Protein AF-A0A8I1REI8-F1 (afdb_monomer_lite)

pLDDT: mean 76.61, std 18.13, range [33.94, 91.81]

Secondary structure (DSSP, 8-state):
-----------------------------TTS-TTSHHHHHHHHHHHHHHHHHHS----TT-HHHHHHHHHHHHHHHHHHHHHHHHTT-----------

Structure (mmCIF, N/CA/C/O backbone):
data_AF-A0A8I1REI8-F1
#
_entry.id   AF-A0A8I1REI8-F1
#
loop_
_atom_site.group_PDB
_atom_site.id
_atom_site.type_symbol
_atom_site.label_atom_id
_atom_site.label_alt_id
_atom_site.label_comp_id
_atom_site.label_asym_id
_atom_site.label_entity_id
_atom_site.label_seq_id
_atom_site.pdbx_PDB_ins_code
_atom_site.Cartn_x
_atom_site.Cartn_y
_atom_site.Cartn_z
_atom_site.occupancy
_atom_site.B_iso_or_equiv
_atom_site.auth_seq_id
_atom_site.auth_comp_id
_atom_site.auth_asym_id
_atom_site.auth_atom_id
_atom_site.pdbx_PDB_model_num
ATOM 1 N N . MET A 1 1 ? 0.795 56.347 -34.892 1.00 43.56 1 MET A N 1
ATOM 2 C CA . MET A 1 1 ? 0.013 55.189 -35.383 1.00 43.56 1 MET A CA 1
ATOM 3 C C . MET A 1 1 ? 0.926 53.984 -35.570 1.00 43.56 1 MET A C 1
ATOM 5 O O . MET A 1 1 ? 1.639 53.961 -36.559 1.00 43.56 1 MET A O 1
ATOM 9 N N . LYS A 1 2 ? 0.909 53.008 -34.657 1.00 40.59 2 LYS A N 1
ATOM 10 C CA . LYS A 1 2 ? 0.941 51.558 -34.948 1.00 40.59 2 LYS A CA 1
ATOM 11 C C . LYS A 1 2 ? 0.989 50.820 -33.608 1.00 40.59 2 LYS A C 1
ATOM 13 O O . LYS A 1 2 ? 1.957 50.926 -32.866 1.00 40.59 2 LYS A O 1
ATOM 18 N N . LYS A 1 3 ? -0.115 50.153 -33.286 1.00 46.94 3 LYS A N 1
ATOM 19 C CA . LYS A 1 3 ? -0.254 49.240 -32.153 1.00 46.94 3 LYS A CA 1
ATOM 20 C C . LYS A 1 3 ? 0.293 47.895 -32.625 1.00 46.94 3 LYS A C 1
ATOM 22 O O . LYS A 1 3 ? -0.190 47.401 -33.640 1.00 46.94 3 LYS A O 1
ATOM 27 N N . PHE A 1 4 ? 1.250 47.314 -31.915 1.00 45.50 4 PHE A N 1
ATOM 28 C CA . PHE A 1 4 ? 1.608 45.909 -32.094 1.00 45.50 4 PHE A CA 1
ATOM 29 C C . PHE A 1 4 ? 1.380 45.212 -30.759 1.00 45.50 4 PHE A C 1
ATOM 31 O O . PHE A 1 4 ? 2.169 45.331 -29.828 1.00 45.50 4 PHE A O 1
ATOM 38 N N . ALA A 1 5 ? 0.213 44.579 -30.655 1.00 52.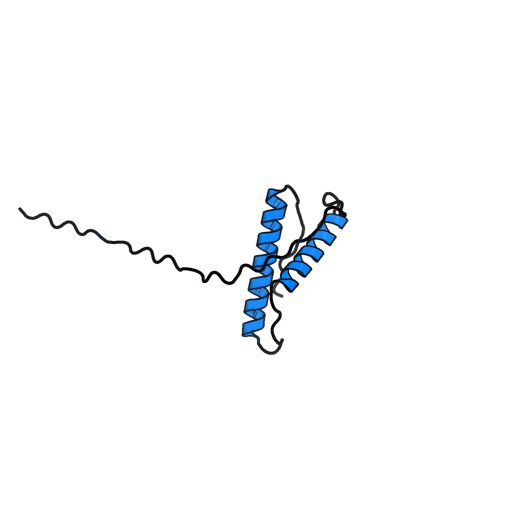06 5 ALA A N 1
ATOM 39 C CA . ALA A 1 5 ? -0.139 43.707 -29.552 1.00 52.06 5 ALA A CA 1
ATOM 40 C C . ALA A 1 5 ? 0.639 42.396 -29.720 1.00 52.06 5 ALA A C 1
ATOM 42 O O . ALA A 1 5 ? 0.467 41.702 -30.722 1.00 52.06 5 ALA A O 1
ATOM 43 N N . ILE A 1 6 ? 1.503 42.077 -28.759 1.00 51.31 6 ILE A N 1
ATOM 44 C CA . ILE A 1 6 ? 2.163 40.775 -28.675 1.00 51.31 6 ILE A CA 1
ATOM 45 C C . ILE A 1 6 ? 1.221 39.867 -27.887 1.00 51.31 6 ILE A C 1
ATOM 47 O O . ILE A 1 6 ? 1.080 40.005 -26.674 1.00 51.31 6 ILE A O 1
ATOM 51 N N . ILE A 1 7 ? 0.525 38.979 -28.591 1.00 52.59 7 ILE A N 1
ATOM 52 C CA . ILE A 1 7 ? -0.301 37.938 -27.980 1.00 52.59 7 ILE A CA 1
ATOM 53 C C . ILE A 1 7 ? 0.639 36.765 -27.698 1.00 52.59 7 ILE A C 1
ATOM 55 O O . ILE A 1 7 ? 1.001 36.018 -28.605 1.00 52.59 7 ILE A O 1
ATOM 59 N N . ALA A 1 8 ? 1.098 36.646 -26.453 1.00 53.88 8 ALA A N 1
ATOM 60 C CA . ALA A 1 8 ? 1.870 35.497 -26.000 1.00 53.88 8 ALA A CA 1
ATOM 61 C C . ALA A 1 8 ? 0.925 34.294 -25.860 1.00 53.88 8 ALA A C 1
ATOM 63 O O . ALA A 1 8 ? 0.152 34.202 -24.907 1.00 53.88 8 ALA A O 1
ATOM 64 N N . ALA A 1 9 ? 0.956 33.388 -26.836 1.00 50.44 9 ALA A N 1
ATOM 65 C CA . ALA A 1 9 ? 0.275 32.105 -26.747 1.00 50.44 9 ALA A CA 1
ATOM 66 C C . ALA A 1 9 ? 1.015 31.225 -25.729 1.00 50.44 9 ALA A C 1
ATOM 68 O O . ALA A 1 9 ? 2.071 30.665 -26.022 1.00 50.44 9 ALA A O 1
ATOM 69 N N . VAL A 1 10 ? 0.473 31.125 -24.514 1.00 56.38 10 VAL A N 1
ATOM 70 C CA . VAL A 1 10 ? 0.928 30.150 -23.520 1.00 56.38 10 VAL A CA 1
ATOM 71 C C . VAL A 1 10 ? 0.424 28.783 -23.973 1.00 56.38 10 VAL A C 1
ATOM 73 O O . VAL A 1 10 ? -0.728 28.421 -23.745 1.00 56.38 10 VAL A O 1
ATOM 76 N N . ALA A 1 11 ? 1.277 28.034 -24.670 1.00 52.00 11 ALA A N 1
ATOM 77 C CA . ALA A 1 11 ? 1.049 26.622 -24.926 1.00 52.00 11 ALA A CA 1
ATOM 78 C C . ALA A 1 11 ? 1.181 25.876 -23.591 1.00 52.00 11 ALA A C 1
ATOM 80 O O . ALA A 1 11 ? 2.280 25.524 -23.165 1.00 52.00 11 ALA A O 1
ATOM 81 N N . ALA A 1 12 ? 0.059 25.678 -22.898 1.00 54.81 12 ALA A N 1
ATOM 82 C CA . ALA A 1 12 ? -0.012 24.743 -21.788 1.00 54.81 12 ALA A CA 1
ATOM 83 C C . ALA A 1 12 ? 0.198 23.336 -22.361 1.00 54.81 12 ALA A C 1
ATOM 85 O O . ALA A 1 12 ? -0.717 22.730 -22.918 1.00 54.81 12 ALA A O 1
ATOM 86 N N . ALA A 1 13 ? 1.432 22.840 -22.275 1.00 50.25 13 ALA A N 1
ATOM 87 C CA . ALA A 1 13 ? 1.730 21.438 -22.490 1.00 50.25 13 ALA A CA 1
ATOM 88 C C . ALA A 1 13 ? 1.034 20.648 -21.375 1.00 50.25 13 ALA A C 1
ATOM 90 O O . ALA A 1 13 ? 1.567 20.473 -20.282 1.00 50.25 13 ALA A O 1
ATOM 91 N N . VAL A 1 14 ? -0.193 20.206 -21.643 1.00 53.72 14 VAL A N 1
ATOM 92 C CA . VAL A 1 14 ? -0.808 19.101 -20.915 1.00 53.72 14 VAL A CA 1
ATOM 93 C C . VAL A 1 14 ? 0.087 17.899 -21.195 1.00 53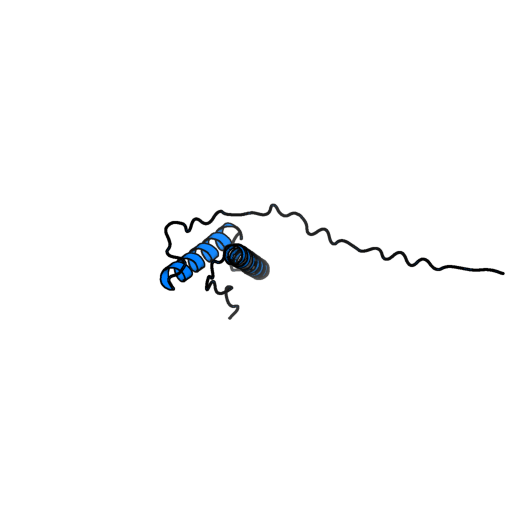.72 14 VAL A C 1
ATOM 95 O O . VAL A 1 14 ? 0.072 17.324 -22.283 1.00 53.72 14 VAL A O 1
ATOM 98 N N . ALA A 1 15 ? 0.952 17.582 -20.233 1.00 48.34 15 ALA A N 1
ATOM 99 C CA . ALA A 1 15 ? 1.634 16.307 -20.196 1.00 48.34 15 ALA A CA 1
ATOM 100 C C . ALA A 1 15 ? 0.536 15.249 -20.069 1.00 48.34 15 ALA A C 1
ATOM 102 O O . ALA A 1 15 ? -0.009 15.026 -18.990 1.00 48.34 15 ALA A O 1
ATOM 103 N N . ALA A 1 16 ? 0.150 14.665 -21.202 1.00 43.00 16 ALA A N 1
ATOM 104 C CA . ALA A 1 16 ? -0.671 13.475 -21.234 1.00 43.00 16 ALA A CA 1
ATOM 105 C C . ALA A 1 16 ? 0.139 12.372 -20.548 1.00 43.00 16 ALA A C 1
ATOM 107 O O . ALA A 1 16 ? 0.988 11.730 -21.167 1.00 43.00 16 ALA A O 1
ATOM 108 N N . VAL A 1 17 ? -0.075 12.203 -19.242 1.00 53.62 17 VAL A N 1
ATOM 109 C CA . VAL A 1 17 ? 0.319 10.980 -18.553 1.00 53.62 17 VAL A CA 1
ATOM 110 C C . VAL A 1 17 ? -0.328 9.838 -19.333 1.00 53.62 17 VAL A C 1
ATOM 112 O O . VAL A 1 17 ? -1.538 9.894 -19.581 1.00 53.62 17 VAL A O 1
ATOM 115 N N . PRO A 1 18 ? 0.450 8.860 -19.828 1.00 44.00 18 PRO A N 1
ATOM 116 C CA . PRO A 1 18 ? -0.135 7.744 -20.540 1.00 44.00 18 PRO A CA 1
ATOM 117 C C . PRO A 1 18 ? -1.157 7.125 -19.598 1.00 44.00 18 PRO A C 1
ATOM 119 O O . PRO A 1 18 ? -0.850 6.864 -18.434 1.00 44.00 18 PRO A O 1
ATOM 122 N N . ALA A 1 19 ? -2.374 6.929 -20.097 1.00 46.16 19 ALA A N 1
ATOM 123 C CA . ALA A 1 19 ? -3.366 6.089 -19.457 1.00 46.16 19 ALA A CA 1
ATOM 124 C C . ALA A 1 19 ? -2.832 4.649 -19.489 1.00 46.16 19 ALA A C 1
ATOM 126 O O . ALA A 1 19 ? -3.275 3.817 -20.277 1.00 46.16 19 ALA A O 1
ATOM 127 N N . ALA A 1 20 ? -1.806 4.370 -18.681 1.00 50.84 20 ALA A N 1
ATOM 128 C CA . ALA A 1 20 ? -1.540 3.032 -18.209 1.00 50.84 20 ALA A CA 1
ATOM 129 C C . ALA A 1 20 ? -2.875 2.562 -17.646 1.00 50.84 20 ALA A C 1
ATOM 131 O O . ALA A 1 20 ? -3.478 3.281 -16.845 1.00 50.84 20 ALA A O 1
ATOM 132 N N . ALA A 1 21 ? -3.384 1.445 -18.167 1.00 53.78 21 ALA A N 1
ATOM 133 C CA . ALA A 1 21 ? -4.601 0.830 -17.673 1.00 53.78 21 ALA A CA 1
ATOM 134 C C . ALA A 1 21 ? -4.560 0.899 -16.145 1.00 53.78 21 ALA A C 1
ATOM 136 O O . ALA A 1 21 ? -3.625 0.379 -15.539 1.00 53.78 21 ALA A O 1
ATOM 137 N N . GLN A 1 22 ? -5.479 1.665 -15.553 1.00 62.62 22 GLN A N 1
ATOM 138 C CA . GLN A 1 22 ? -5.519 1.851 -14.111 1.00 62.62 22 GLN A CA 1
ATOM 139 C C . GLN A 1 22 ? -5.944 0.508 -13.529 1.00 62.62 22 GLN A C 1
ATOM 141 O O . GLN A 1 22 ? -7.136 0.226 -13.395 1.00 62.62 22 GLN A O 1
ATOM 146 N N . GLU A 1 23 ? -4.966 -0.360 -13.278 1.00 72.31 23 GLU A N 1
ATOM 147 C CA . GLU A 1 23 ? -5.195 -1.603 -12.572 1.00 72.31 23 GLU A CA 1
ATOM 148 C C . GLU A 1 23 ? -5.713 -1.220 -11.190 1.00 72.31 23 GLU A C 1
ATOM 150 O O . GLU A 1 23 ? -5.071 -0.517 -10.412 1.00 72.31 23 GLU A O 1
ATOM 155 N N . SER A 1 24 ? -6.958 -1.598 -10.941 1.00 79.56 24 SER A N 1
ATOM 156 C CA . SER A 1 24 ? -7.645 -1.352 -9.688 1.00 79.56 24 SER A CA 1
ATOM 157 C C . SER A 1 24 ? -8.078 -2.699 -9.149 1.00 79.56 24 SER A C 1
ATOM 159 O O . SER A 1 24 ? -8.524 -3.575 -9.889 1.00 79.56 24 SER A O 1
ATOM 161 N N . THR A 1 25 ? -7.904 -2.876 -7.847 1.00 85.50 25 THR A N 1
ATOM 162 C CA . THR A 1 25 ? -8.365 -4.066 -7.143 1.00 85.50 25 THR A CA 1
ATOM 163 C C . THR A 1 25 ? -9.385 -3.658 -6.099 1.00 85.50 25 THR A C 1
ATOM 165 O O . THR A 1 25 ? -9.229 -2.638 -5.426 1.00 85.50 25 THR A O 1
ATOM 168 N N . GLN A 1 26 ? -10.442 -4.453 -5.964 1.00 87.19 26 GLN A N 1
ATOM 169 C CA . GLN A 1 26 ? -11.444 -4.231 -4.937 1.00 87.19 26 GLN A CA 1
ATOM 170 C C . GLN A 1 26 ? -10.980 -4.865 -3.625 1.00 87.19 26 GLN A C 1
ATOM 172 O O . GLN A 1 26 ? -10.649 -6.049 -3.578 1.00 87.19 26 GLN A O 1
ATOM 177 N N . ILE A 1 27 ? -10.995 -4.083 -2.547 1.00 87.81 27 ILE A N 1
ATOM 178 C CA . ILE A 1 27 ? -10.695 -4.562 -1.197 1.00 87.81 27 ILE A CA 1
ATOM 179 C C . ILE A 1 27 ? -12.001 -4.596 -0.414 1.00 87.81 27 ILE A C 1
ATOM 181 O O . ILE A 1 27 ? -12.646 -3.568 -0.218 1.00 87.81 27 ILE A O 1
ATOM 185 N N . TYR A 1 28 ? -12.396 -5.787 0.030 1.00 87.56 28 TYR A N 1
ATOM 186 C CA . TYR A 1 28 ? -13.549 -5.949 0.905 1.00 87.56 28 TYR A CA 1
ATOM 187 C C . TYR A 1 28 ? -13.128 -5.794 2.370 1.00 87.56 28 TYR A C 1
ATOM 189 O O . TYR A 1 28 ? -12.135 -6.380 2.808 1.00 87.56 28 TYR A O 1
ATOM 197 N N . PHE A 1 29 ? -13.893 -5.006 3.122 1.00 88.69 29 PHE A N 1
ATOM 198 C CA . PHE A 1 29 ? -13.653 -4.737 4.543 1.00 88.69 29 PHE A CA 1
ATOM 199 C C . PHE A 1 29 ? -14.934 -4.744 5.383 1.00 88.69 29 PHE A C 1
ATOM 201 O O . PHE A 1 29 ? -14.903 -4.368 6.549 1.00 88.69 29 PHE A O 1
ATOM 208 N N . GLY A 1 30 ? -16.063 -5.186 4.817 1.00 87.62 30 GLY A N 1
ATOM 209 C CA . GLY A 1 30 ? -17.344 -5.244 5.533 1.00 87.62 30 GLY A CA 1
ATOM 210 C C . GLY A 1 30 ? -17.371 -6.255 6.686 1.00 87.62 30 GLY A C 1
ATOM 211 O O . GLY A 1 30 ? -18.305 -6.250 7.478 1.00 87.62 30 GLY A O 1
ATOM 212 N N . ASP A 1 31 ? -16.362 -7.121 6.781 1.00 88.50 31 ASP A N 1
ATOM 213 C CA . ASP A 1 31 ? -16.136 -8.046 7.894 1.00 88.50 31 ASP A CA 1
ATOM 214 C C . ASP A 1 31 ? -15.324 -7.431 9.050 1.00 88.50 31 ASP A C 1
ATOM 216 O O . ASP A 1 31 ? -15.206 -8.051 10.106 1.00 88.50 31 ASP A O 1
ATOM 220 N N . LEU A 1 32 ? -14.757 -6.234 8.861 1.00 88.94 32 LEU A N 1
ATOM 221 C CA . LEU A 1 32 ? -13.897 -5.572 9.838 1.00 88.94 32 LEU A CA 1
ATOM 222 C C . LEU A 1 32 ? -14.656 -4.489 10.606 1.00 88.94 32 LEU A C 1
ATOM 224 O O . LEU A 1 32 ? -15.325 -3.636 10.024 1.00 88.94 32 LEU A O 1
ATOM 228 N N . ASP A 1 33 ? -14.446 -4.450 11.921 1.00 88.81 33 ASP A N 1
ATOM 229 C CA . ASP A 1 33 ? -14.746 -3.261 12.714 1.00 88.81 33 ASP A CA 1
ATOM 230 C C . ASP A 1 33 ? -13.647 -2.215 12.474 1.00 88.81 33 ASP A C 1
ATOM 232 O O . ASP A 1 33 ? -12.624 -2.182 13.162 1.00 88.81 33 ASP A O 1
ATOM 236 N N . VAL A 1 34 ? -13.843 -1.375 11.458 1.00 88.81 34 VAL A N 1
ATOM 237 C CA . VAL A 1 34 ? -12.892 -0.314 11.080 1.00 88.81 34 VAL A CA 1
ATOM 238 C C . VAL A 1 34 ? -12.835 0.848 12.082 1.00 88.81 34 VAL A C 1
ATOM 240 O O . VAL A 1 34 ? -11.975 1.715 11.952 1.00 88.81 34 VAL A O 1
ATOM 243 N N . ALA A 1 35 ? -13.727 0.878 13.080 1.00 87.50 35 ALA A N 1
ATOM 244 C CA . ALA A 1 35 ? -13.680 1.840 14.182 1.00 87.50 35 ALA A CA 1
ATOM 245 C C . ALA A 1 35 ? -12.716 1.389 15.297 1.00 87.50 35 ALA A C 1
ATOM 247 O O . ALA A 1 35 ? -12.218 2.210 16.069 1.00 87.50 35 ALA A O 1
ATOM 248 N N . SER A 1 36 ? -12.426 0.090 15.373 1.00 88.88 36 SER A N 1
ATOM 249 C CA . SER A 1 36 ? -11.437 -0.486 16.274 1.00 88.88 36 SER A CA 1
ATOM 250 C C . SER A 1 36 ? -10.018 -0.329 15.722 1.00 88.88 36 SER A C 1
ATOM 252 O O . SER A 1 36 ? -9.769 -0.443 14.521 1.00 88.88 36 SER A O 1
ATOM 254 N N . ALA A 1 37 ? -9.045 -0.150 16.620 1.00 85.06 37 ALA A N 1
ATOM 255 C CA . ALA A 1 37 ? -7.633 -0.095 16.237 1.00 85.06 37 ALA A CA 1
ATOM 256 C C . ALA A 1 37 ? -7.181 -1.375 15.507 1.00 85.06 37 ALA A C 1
ATOM 258 O O . ALA A 1 37 ? -6.403 -1.310 14.558 1.00 85.06 37 ALA A O 1
ATOM 259 N N . THR A 1 38 ? -7.698 -2.536 15.921 1.00 87.00 38 THR A N 1
ATOM 260 C CA . THR A 1 38 ? -7.396 -3.825 15.292 1.00 87.00 38 THR A CA 1
ATOM 261 C C . THR A 1 38 ? -7.956 -3.908 13.874 1.00 87.00 38 THR A C 1
ATOM 263 O O . THR A 1 38 ? -7.218 -4.265 12.961 1.00 87.00 38 THR A O 1
ATOM 266 N N . GLY A 1 39 ? -9.224 -3.553 13.649 1.00 87.62 39 GLY A N 1
ATOM 267 C CA . GLY A 1 39 ? -9.813 -3.614 12.309 1.00 87.62 39 GLY A CA 1
ATOM 268 C C . GLY A 1 39 ? -9.239 -2.568 11.353 1.00 87.62 39 GLY A C 1
ATOM 269 O O . GLY A 1 39 ? -9.008 -2.886 10.188 1.00 87.62 39 GLY A O 1
ATOM 270 N N . ALA A 1 40 ? -8.897 -1.371 11.842 1.00 87.81 40 ALA A N 1
ATOM 271 C CA . ALA A 1 40 ? -8.177 -0.368 11.054 1.00 87.81 40 ALA A CA 1
ATOM 272 C C . ALA A 1 40 ? -6.772 -0.844 10.641 1.00 87.81 40 ALA A C 1
ATOM 274 O O . ALA A 1 40 ? -6.333 -0.578 9.521 1.00 87.81 40 ALA A O 1
ATOM 275 N N . HIS A 1 41 ? -6.076 -1.580 11.515 1.00 87.94 41 HIS A N 1
ATOM 276 C CA . HIS A 1 41 ? -4.775 -2.169 11.198 1.00 87.94 41 HIS A CA 1
ATOM 277 C C . HIS A 1 41 ? -4.887 -3.275 10.141 1.00 87.94 41 HIS A C 1
ATOM 279 O O . HIS A 1 41 ? -4.177 -3.231 9.140 1.00 87.94 41 HIS A O 1
ATOM 285 N N . VAL A 1 42 ? -5.835 -4.205 10.307 1.00 91.06 42 VAL A N 1
ATOM 286 C CA . VAL A 1 42 ? -6.085 -5.276 9.325 1.00 91.06 42 VAL A CA 1
ATOM 287 C C . VAL A 1 42 ? -6.484 -4.698 7.965 1.00 91.06 42 VAL A C 1
ATOM 289 O O . VAL A 1 42 ? -6.067 -5.205 6.925 1.00 91.06 42 VAL A O 1
ATOM 292 N N . LEU A 1 43 ? -7.263 -3.613 7.944 1.00 90.12 43 LEU A N 1
ATOM 293 C CA . LEU A 1 43 ? -7.586 -2.916 6.702 1.00 90.12 43 LEU A CA 1
ATOM 294 C C . LEU A 1 43 ? -6.341 -2.295 6.051 1.00 90.12 43 LEU A C 1
ATOM 296 O O . LEU A 1 43 ? -6.200 -2.367 4.831 1.00 90.12 43 LEU A O 1
ATOM 300 N N . GLY A 1 44 ? -5.423 -1.747 6.850 1.00 89.31 44 GLY A N 1
ATOM 301 C CA . GLY A 1 44 ? -4.114 -1.290 6.381 1.00 89.31 44 GLY A CA 1
ATOM 302 C C . GLY A 1 44 ? -3.323 -2.403 5.689 1.00 89.31 44 GLY A C 1
ATOM 303 O O . GLY A 1 44 ? -2.906 -2.228 4.547 1.00 89.31 44 GLY A O 1
ATOM 304 N N . GLU A 1 45 ? -3.212 -3.579 6.310 1.00 90.56 45 GLU A N 1
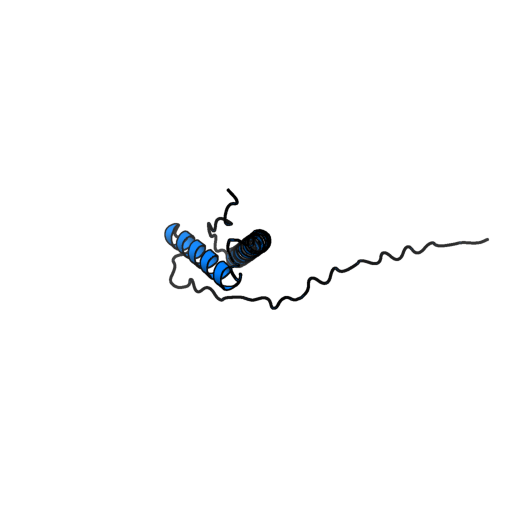ATOM 305 C CA . GLU A 1 45 ? -2.515 -4.731 5.712 1.00 90.56 45 GLU A CA 1
ATOM 306 C C . GLU A 1 45 ? -3.181 -5.202 4.409 1.00 90.56 45 GLU A C 1
ATOM 308 O O . GLU A 1 45 ? -2.506 -5.520 3.425 1.00 90.56 45 GLU A O 1
ATOM 313 N N . ARG A 1 46 ? -4.521 -5.213 4.361 1.00 91.38 46 ARG A N 1
ATOM 314 C CA . ARG A 1 46 ? -5.268 -5.542 3.135 1.00 91.38 46 ARG A CA 1
ATOM 315 C C . ARG A 1 46 ? -5.016 -4.527 2.027 1.00 91.38 46 ARG A C 1
ATOM 317 O O . ARG A 1 46 ? -4.920 -4.914 0.862 1.00 91.38 46 ARG A O 1
ATOM 324 N N . LEU A 1 47 ? -4.894 -3.250 2.379 1.00 90.44 47 LEU A N 1
ATOM 325 C CA . LEU A 1 47 ? -4.550 -2.192 1.438 1.00 90.44 47 LEU A CA 1
ATOM 326 C C . LEU A 1 47 ? -3.140 -2.367 0.879 1.00 90.44 47 LEU A C 1
ATOM 328 O O . LEU A 1 47 ? -2.953 -2.284 -0.334 1.00 90.44 47 LEU A O 1
ATOM 332 N N . GLU A 1 48 ? -2.165 -2.692 1.724 1.00 89.31 48 GLU A N 1
ATOM 333 C CA . GLU A 1 48 ? -0.803 -2.992 1.277 1.00 89.31 48 GLU A CA 1
ATOM 334 C C . GLU A 1 48 ? -0.743 -4.229 0.370 1.00 89.31 48 GLU A C 1
ATOM 336 O O . GLU A 1 48 ? -0.026 -4.226 -0.637 1.00 89.31 48 GLU A O 1
ATOM 341 N N . ALA A 1 49 ? -1.515 -5.271 0.694 1.00 89.25 49 ALA A N 1
ATOM 342 C CA . ALA A 1 49 ? -1.635 -6.466 -0.133 1.00 89.25 49 ALA A CA 1
ATOM 343 C C . ALA A 1 49 ? -2.272 -6.148 -1.495 1.00 89.25 49 ALA A C 1
ATOM 345 O O . ALA A 1 49 ? -1.733 -6.553 -2.523 1.00 89.25 49 ALA A O 1
ATOM 346 N N . GLY A 1 50 ? -3.357 -5.367 -1.523 1.00 88.94 50 GLY A N 1
ATOM 347 C CA . GLY A 1 50 ? -3.995 -4.922 -2.765 1.00 88.94 50 GLY A CA 1
ATOM 348 C C . GLY A 1 50 ? -3.093 -4.021 -3.616 1.00 88.94 50 GLY A C 1
ATOM 349 O O . GLY A 1 50 ? -3.015 -4.173 -4.834 1.00 88.94 50 GLY A O 1
ATOM 350 N N . ALA A 1 51 ? -2.323 -3.130 -2.990 1.00 88.88 51 ALA A N 1
ATOM 351 C CA . ALA A 1 51 ? -1.314 -2.342 -3.696 1.00 88.88 51 ALA A CA 1
ATOM 352 C C . ALA A 1 51 ? -0.230 -3.239 -4.320 1.00 88.88 51 ALA A C 1
ATOM 354 O O . ALA A 1 51 ? 0.218 -2.992 -5.436 1.00 88.88 51 ALA A O 1
ATOM 355 N N . ALA A 1 52 ? 0.169 -4.316 -3.637 1.00 87.38 52 ALA A N 1
ATOM 356 C CA . ALA A 1 52 ? 1.127 -5.279 -4.172 1.00 87.38 52 ALA A CA 1
ATOM 357 C C . ALA A 1 52 ? 0.564 -6.146 -5.314 1.00 87.38 52 ALA A C 1
ATOM 359 O O . ALA A 1 52 ? 1.354 -6.621 -6.128 1.00 87.38 52 ALA A O 1
ATOM 360 N N . THR A 1 53 ? -0.757 -6.355 -5.400 1.00 87.50 53 THR A N 1
ATOM 361 C CA . THR A 1 53 ? -1.367 -7.063 -6.541 1.00 87.50 53 THR A CA 1
ATOM 362 C C . THR A 1 53 ? -1.457 -6.187 -7.783 1.00 87.50 53 THR A C 1
ATOM 364 O O . TH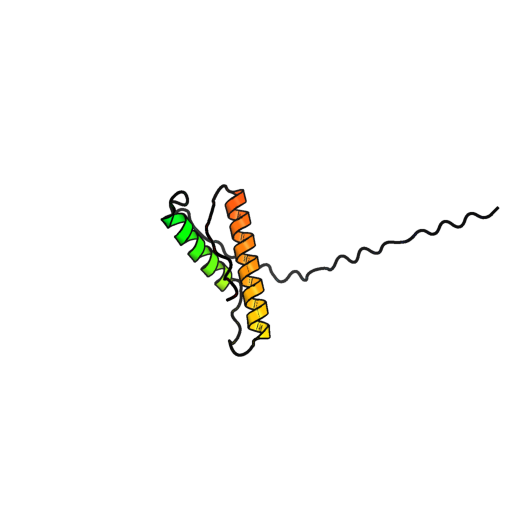R A 1 53 ? -1.314 -6.699 -8.885 1.00 87.50 53 THR A O 1
ATOM 367 N N . VAL A 1 54 ? -1.677 -4.882 -7.603 1.00 89.38 54 VAL A N 1
ATOM 368 C CA . VAL A 1 54 ? -1.714 -3.892 -8.692 1.00 89.38 54 VAL A CA 1
ATOM 369 C C . VAL A 1 54 ? -0.302 -3.555 -9.188 1.00 89.38 54 VAL A C 1
ATOM 371 O O . VAL A 1 54 ? -0.066 -3.383 -10.377 1.00 89.38 54 VAL A O 1
ATOM 374 N N . CYS A 1 55 ? 0.673 -3.467 -8.284 1.00 88.81 55 CYS A N 1
ATOM 375 C CA . CYS A 1 55 ? 2.043 -3.114 -8.637 1.00 88.81 55 CYS A CA 1
ATOM 376 C C . CYS A 1 55 ? 2.887 -4.367 -8.894 1.00 88.81 55 CYS A C 1
ATOM 378 O O . CYS A 1 55 ? 3.400 -4.983 -7.954 1.00 88.81 55 CYS A O 1
ATOM 380 N N . ALA A 1 56 ? 3.087 -4.709 -10.171 1.00 85.31 56 ALA A N 1
ATOM 381 C CA . ALA A 1 56 ? 3.928 -5.831 -10.586 1.00 85.31 56 ALA A CA 1
ATOM 382 C C . ALA A 1 56 ? 5.336 -5.737 -9.972 1.00 85.31 56 ALA A C 1
ATOM 384 O O . ALA A 1 56 ? 6.076 -4.783 -10.223 1.00 85.31 56 ALA A O 1
ATOM 385 N N . ARG A 1 57 ? 5.707 -6.727 -9.148 1.00 87.38 57 ARG A N 1
ATOM 386 C CA . ARG A 1 57 ? 7.009 -6.742 -8.472 1.00 87.38 57 ARG A CA 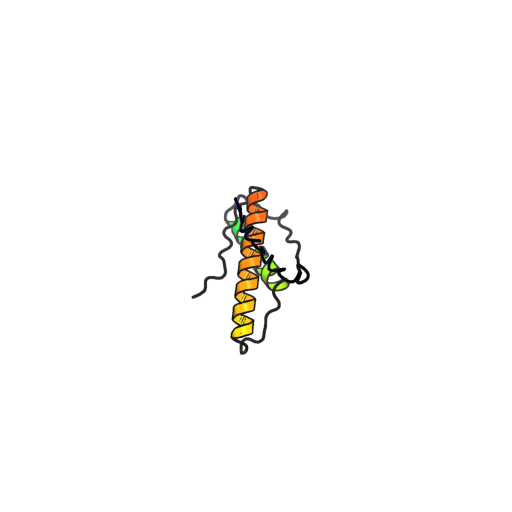1
ATOM 387 C C . ARG A 1 57 ? 8.114 -7.158 -9.455 1.00 87.38 57 ARG A C 1
ATOM 389 O O . ARG A 1 57 ? 8.065 -8.286 -9.948 1.00 87.38 57 ARG A O 1
ATOM 396 N N . PRO A 1 58 ? 9.115 -6.303 -9.713 1.00 88.19 58 PRO A N 1
ATOM 397 C CA . PRO A 1 58 ? 10.230 -6.632 -10.589 1.00 88.19 58 PRO A CA 1
ATOM 398 C C . PRO A 1 58 ? 11.235 -7.553 -9.891 1.00 88.19 58 PRO A C 1
ATOM 400 O O . PRO A 1 58 ? 11.125 -7.855 -8.697 1.00 88.19 58 PRO A O 1
ATOM 403 N N . ASP A 1 59 ? 12.231 -8.008 -10.651 1.00 90.62 59 ASP A N 1
ATOM 404 C CA . ASP A 1 59 ? 13.377 -8.716 -10.087 1.00 90.62 59 ASP A CA 1
ATOM 405 C C . ASP A 1 59 ? 14.117 -7.800 -9.101 1.00 90.62 59 ASP A C 1
ATOM 407 O O . ASP A 1 59 ? 14.358 -6.626 -9.380 1.00 90.62 59 ASP A O 1
ATOM 411 N N . THR A 1 60 ? 14.503 -8.326 -7.939 1.00 87.62 60 THR A N 1
ATOM 412 C CA . THR A 1 60 ? 15.169 -7.538 -6.891 1.00 87.62 60 THR A CA 1
ATOM 413 C C . THR A 1 60 ? 16.543 -7.014 -7.305 1.00 87.62 60 THR A C 1
ATOM 415 O O . THR A 1 60 ? 17.068 -6.102 -6.665 1.00 87.62 60 THR A O 1
ATOM 418 N N . ARG A 1 61 ? 17.133 -7.561 -8.372 1.00 91.81 61 ARG A N 1
ATOM 419 C CA . ARG A 1 61 ? 18.390 -7.094 -8.968 1.00 91.81 61 ARG A CA 1
ATOM 420 C C . ARG A 1 61 ? 18.174 -5.910 -9.915 1.00 91.81 61 ARG A C 1
ATOM 422 O O . ARG A 1 61 ? 19.141 -5.211 -10.215 1.00 91.81 61 ARG A O 1
ATOM 429 N N . ASP A 1 62 ? 16.940 -5.655 -10.355 1.00 91.06 62 ASP A N 1
ATOM 430 C CA . ASP A 1 62 ? 16.576 -4.445 -11.093 1.00 91.06 62 ASP A CA 1
ATOM 431 C C . ASP A 1 62 ? 16.243 -3.311 -10.116 1.00 91.06 62 ASP A C 1
ATOM 433 O O . ASP A 1 62 ? 15.092 -3.069 -9.756 1.00 91.06 62 ASP A O 1
ATOM 437 N N . LEU A 1 63 ? 17.275 -2.583 -9.687 1.00 89.62 63 LEU A N 1
ATOM 438 C CA . LEU A 1 63 ? 17.124 -1.462 -8.754 1.00 89.62 63 LEU A CA 1
ATOM 439 C C . LEU A 1 63 ? 16.203 -0.356 -9.292 1.00 89.62 63 LEU A C 1
ATOM 441 O O . LEU A 1 63 ? 15.493 0.284 -8.516 1.00 89.62 63 LEU A O 1
ATOM 445 N N . LYS A 1 64 ? 16.193 -0.134 -10.613 1.00 87.25 64 LYS A N 1
ATOM 446 C CA . LYS A 1 64 ? 15.337 0.882 -11.235 1.00 87.25 64 LYS A CA 1
ATOM 447 C C . LYS A 1 64 ? 13.881 0.426 -11.232 1.00 87.25 64 LYS A C 1
ATOM 449 O O . LYS A 1 64 ? 13.004 1.211 -10.874 1.00 87.25 64 LYS A O 1
ATOM 454 N N . GLY A 1 65 ? 13.636 -0.835 -11.580 1.00 89.12 65 GLY A N 1
ATOM 455 C CA . GLY A 1 65 ? 12.325 -1.459 -11.443 1.00 89.12 65 GLY A CA 1
ATOM 456 C C . GLY A 1 65 ? 11.831 -1.406 -10.000 1.00 89.12 65 GLY A C 1
ATOM 457 O O . GLY A 1 65 ? 10.694 -1.014 -9.756 1.00 89.12 65 GLY A O 1
ATOM 458 N N . MET A 1 66 ? 12.687 -1.730 -9.030 1.00 91.44 66 MET A N 1
ATOM 459 C CA . MET A 1 66 ? 12.336 -1.698 -7.607 1.00 91.44 66 MET A CA 1
ATOM 460 C C . MET A 1 66 ? 11.928 -0.298 -7.132 1.00 91.44 66 MET A C 1
ATOM 462 O O . MET A 1 66 ? 10.960 -0.182 -6.382 1.00 91.44 66 MET A O 1
ATOM 466 N N . ALA A 1 67 ? 12.609 0.756 -7.595 1.00 88.62 67 ALA A N 1
ATOM 467 C CA . ALA A 1 67 ? 12.220 2.135 -7.301 1.00 88.62 67 ALA A CA 1
ATOM 468 C C . ALA A 1 67 ? 10.836 2.473 -7.885 1.00 88.62 67 ALA A C 1
ATOM 470 O O . ALA A 1 67 ? 9.971 2.973 -7.168 1.00 88.62 67 ALA A O 1
ATOM 471 N N . ALA A 1 68 ? 10.591 2.119 -9.152 1.00 88.19 68 ALA A N 1
ATOM 472 C CA . ALA A 1 68 ? 9.288 2.320 -9.792 1.00 88.19 68 ALA A CA 1
ATOM 473 C C . ALA A 1 68 ? 8.164 1.516 -9.107 1.00 88.19 68 ALA A C 1
ATOM 475 O O . ALA A 1 68 ? 7.041 1.993 -8.963 1.00 88.19 68 ALA A O 1
ATOM 476 N N . TRP A 1 69 ? 8.468 0.306 -8.635 1.00 87.81 69 TRP A N 1
ATOM 477 C CA . TRP A 1 69 ? 7.539 -0.531 -7.877 1.00 87.81 69 TRP A CA 1
ATOM 478 C C . TRP A 1 69 ? 7.190 0.068 -6.512 1.00 87.81 69 TRP A C 1
ATOM 480 O O . TRP A 1 69 ? 6.021 0.068 -6.125 1.00 87.81 69 TRP A O 1
ATOM 490 N N . GLN A 1 70 ? 8.175 0.611 -5.791 1.00 89.38 70 GLN A N 1
ATOM 491 C CA . GLN A 1 70 ? 7.933 1.321 -4.532 1.00 89.38 70 GLN A CA 1
ATOM 492 C C . GLN A 1 70 ? 7.063 2.561 -4.744 1.00 89.38 70 GLN A C 1
ATOM 494 O O . GLN A 1 70 ? 6.123 2.782 -3.981 1.00 89.38 70 GLN A O 1
ATOM 499 N N . GLU A 1 71 ? 7.332 3.335 -5.794 1.00 89.69 71 GLU A N 1
ATOM 500 C CA . GLU A 1 71 ? 6.530 4.507 -6.146 1.00 89.69 71 GLU A CA 1
ATOM 501 C C . GLU A 1 71 ? 5.084 4.120 -6.485 1.00 89.69 71 GLU A C 1
ATOM 503 O O . GLU A 1 71 ? 4.151 4.705 -5.935 1.00 89.69 71 GLU A O 1
ATOM 508 N N . CYS A 1 72 ? 4.891 3.060 -7.279 1.00 89.81 72 CYS A N 1
ATOM 509 C CA . CYS A 1 72 ? 3.568 2.501 -7.560 1.00 89.81 72 CYS A CA 1
ATOM 510 C C . CYS A 1 72 ? 2.836 2.103 -6.274 1.00 89.81 72 CYS A C 1
ATOM 512 O O . CYS A 1 72 ? 1.696 2.514 -6.056 1.00 89.81 72 CYS A O 1
ATOM 514 N N . LYS A 1 73 ? 3.494 1.340 -5.389 1.00 90.44 73 LYS A N 1
ATOM 515 C CA . LYS A 1 73 ? 2.885 0.901 -4.128 1.00 90.44 73 LYS A CA 1
ATOM 516 C C . LYS A 1 73 ? 2.475 2.084 -3.260 1.00 90.44 73 LYS A C 1
ATOM 518 O O . LYS A 1 73 ? 1.369 2.088 -2.728 1.00 90.44 73 LYS A O 1
ATOM 523 N N . ASN A 1 74 ? 3.344 3.083 -3.130 1.00 89.81 74 ASN A N 1
ATOM 524 C CA . ASN A 1 74 ? 3.067 4.266 -2.322 1.00 89.81 74 ASN A CA 1
ATOM 525 C C . ASN A 1 74 ? 1.909 5.087 -2.899 1.00 89.81 74 ASN A C 1
ATOM 527 O O . ASN A 1 74 ? 1.047 5.530 -2.139 1.00 89.81 74 ASN A O 1
ATOM 531 N N . ALA A 1 75 ? 1.839 5.238 -4.224 1.00 89.06 75 ALA A N 1
ATOM 532 C CA . ALA A 1 75 ? 0.725 5.909 -4.888 1.00 89.06 75 ALA A CA 1
ATOM 533 C C . ALA A 1 75 ? -0.598 5.144 -4.703 1.00 89.06 75 ALA A C 1
ATOM 535 O O . ALA A 1 75 ? -1.616 5.750 -4.367 1.00 89.06 75 ALA A O 1
ATOM 536 N N . ALA A 1 76 ? -0.579 3.815 -4.848 1.00 89.81 76 ALA A N 1
ATOM 537 C CA . ALA A 1 76 ? -1.754 2.965 -4.662 1.00 89.81 76 ALA A CA 1
ATOM 538 C C . ALA A 1 76 ? -2.272 2.996 -3.215 1.00 89.81 76 ALA A C 1
ATOM 540 O O . ALA A 1 76 ? -3.473 3.148 -2.996 1.00 89.81 76 ALA A O 1
ATOM 541 N N . ILE A 1 77 ? -1.373 2.916 -2.225 1.00 89.94 77 ILE A N 1
ATOM 542 C CA . ILE A 1 77 ? -1.733 3.038 -0.804 1.00 89.94 77 ILE A CA 1
ATOM 543 C C . ILE A 1 77 ? -2.311 4.426 -0.531 1.00 89.94 77 ILE A C 1
ATOM 545 O O . ILE A 1 77 ? -3.399 4.517 0.024 1.00 89.94 77 ILE A O 1
ATOM 549 N N . THR A 1 78 ? -1.635 5.496 -0.960 1.00 90.25 78 THR A N 1
ATOM 550 C CA . THR A 1 78 ? -2.106 6.877 -0.745 1.00 90.25 78 THR A CA 1
ATOM 551 C C . THR A 1 78 ? -3.507 7.070 -1.319 1.00 90.25 78 THR A C 1
ATOM 553 O O . THR A 1 78 ? -4.406 7.505 -0.604 1.00 90.25 78 THR A O 1
ATOM 556 N N . SER A 1 79 ? -3.729 6.639 -2.564 1.00 89.31 79 SER A N 1
ATOM 557 C CA . SER A 1 79 ? -5.046 6.717 -3.198 1.00 89.31 79 SER A CA 1
ATOM 558 C C . SER A 1 79 ? -6.107 5.894 -2.459 1.00 89.31 79 SER A C 1
ATOM 560 O O . SER A 1 79 ? -7.249 6.334 -2.324 1.00 89.31 79 SER A O 1
ATOM 562 N N . GLY A 1 80 ? -5.760 4.706 -1.957 1.00 89.69 80 GLY A N 1
ATOM 563 C CA . GLY A 1 80 ? -6.681 3.891 -1.165 1.00 89.69 80 GLY A CA 1
ATOM 564 C C . GLY A 1 80 ? -7.031 4.525 0.182 1.00 89.69 80 GLY A C 1
ATOM 565 O O . GLY A 1 80 ? -8.197 4.520 0.572 1.00 89.69 80 GLY A O 1
ATOM 566 N N . VAL A 1 81 ? -6.054 5.131 0.865 1.00 90.12 81 VAL A N 1
ATOM 567 C CA . VAL A 1 81 ? -6.282 5.883 2.109 1.00 90.12 81 VAL A CA 1
ATOM 568 C C . VAL A 1 81 ? -7.192 7.085 1.858 1.00 90.12 81 VAL A C 1
ATOM 570 O O . VAL A 1 81 ? -8.128 7.300 2.622 1.00 90.12 81 VAL A O 1
ATOM 573 N N . GLU A 1 82 ? -6.978 7.839 0.778 1.00 90.06 82 GLU A N 1
ATOM 574 C CA . GLU A 1 82 ? -7.838 8.970 0.402 1.00 90.06 82 GLU A CA 1
ATOM 575 C C . GLU A 1 82 ? -9.282 8.529 0.119 1.00 90.06 82 GLU A C 1
ATOM 577 O O . GLU A 1 82 ? -10.234 9.167 0.578 1.00 90.06 82 GLU A O 1
ATOM 582 N N . GLN A 1 83 ? -9.462 7.405 -0.582 1.00 89.19 83 GLN A N 1
ATOM 583 C CA . GLN A 1 83 ? -10.785 6.824 -0.827 1.00 89.19 83 GLN A CA 1
ATOM 584 C C . GLN A 1 83 ? -11.474 6.412 0.480 1.00 89.19 83 GLN A C 1
ATOM 586 O O . GLN A 1 83 ? -12.648 6.729 0.674 1.00 89.19 83 GLN A O 1
ATOM 591 N N . LEU A 1 84 ? -10.755 5.776 1.406 1.00 89.44 84 LEU A N 1
ATOM 592 C CA . LEU A 1 84 ? -11.281 5.412 2.725 1.00 89.44 84 LEU A CA 1
ATOM 593 C C . LEU A 1 84 ? -11.633 6.651 3.561 1.00 89.44 84 LEU A C 1
ATOM 595 O O . LEU A 1 84 ? -12.719 6.716 4.140 1.00 89.44 84 LEU A O 1
ATOM 599 N N . ALA A 1 85 ? -10.779 7.675 3.544 1.00 89.38 85 ALA A N 1
ATOM 600 C CA . ALA A 1 85 ? -11.020 8.937 4.235 1.00 89.38 85 ALA A CA 1
ATOM 601 C C . ALA A 1 85 ? -12.273 9.651 3.701 1.00 89.38 85 ALA A C 1
ATOM 603 O O . ALA A 1 85 ? -13.061 10.180 4.486 1.00 89.38 85 ALA A O 1
ATOM 604 N N . SER A 1 86 ? -12.521 9.599 2.385 1.00 87.88 86 SER A N 1
ATOM 605 C CA . SER A 1 86 ? -13.751 10.135 1.777 1.00 87.88 86 SER A CA 1
ATOM 606 C C . SER A 1 86 ? -15.027 9.417 2.243 1.00 87.88 86 SER A C 1
ATOM 608 O O . SER A 1 86 ? -16.113 9.993 2.202 1.00 87.88 86 SER A O 1
ATOM 610 N N . GLN A 1 87 ? -14.889 8.185 2.742 1.00 86.88 87 GLN A N 1
ATOM 611 C CA . GLN A 1 87 ? -15.960 7.377 3.333 1.00 86.88 87 GLN A CA 1
ATOM 612 C C . GLN A 1 87 ? -16.010 7.487 4.869 1.00 86.88 87 GLN A C 1
ATOM 614 O O . GLN A 1 87 ? -16.797 6.794 5.509 1.00 86.88 87 GLN A O 1
ATOM 619 N N . GLY A 1 88 ? -15.186 8.353 5.475 1.00 85.81 88 GLY A N 1
ATOM 620 C CA . GLY A 1 88 ? -15.104 8.534 6.928 1.00 85.81 88 GLY A CA 1
ATOM 621 C C . GLY A 1 88 ? -14.307 7.450 7.661 1.00 85.81 88 GLY A C 1
ATOM 622 O O . GLY A 1 88 ? -14.367 7.374 8.888 1.00 85.81 88 GLY A O 1
ATOM 623 N N . ILE A 1 89 ? -13.560 6.616 6.934 1.00 86.44 89 ILE A N 1
ATOM 624 C CA . ILE A 1 89 ? -12.764 5.519 7.487 1.00 86.44 89 ILE A CA 1
ATOM 625 C C . ILE A 1 89 ? -11.312 5.983 7.611 1.00 86.44 89 ILE A C 1
ATOM 627 O O . ILE A 1 89 ? -10.680 6.349 6.622 1.00 86.44 89 ILE A O 1
ATOM 631 N N . ASN A 1 90 ? -10.768 5.945 8.828 1.00 82.38 90 ASN A N 1
ATOM 632 C CA . ASN A 1 90 ? -9.367 6.274 9.080 1.00 82.38 90 ASN A CA 1
ATOM 633 C C . ASN A 1 90 ? -8.559 4.990 9.230 1.00 82.38 90 ASN A C 1
ATOM 635 O O . ASN A 1 90 ? -8.816 4.190 10.128 1.00 82.38 90 ASN A O 1
ATOM 639 N N . VAL A 1 91 ? -7.566 4.808 8.365 1.00 80.06 91 VAL A N 1
ATOM 640 C CA . VAL A 1 91 ? -6.642 3.675 8.430 1.00 80.06 91 VAL A CA 1
ATOM 641 C C . VAL A 1 91 ? -5.232 4.156 8.709 1.00 80.06 91 VAL A C 1
ATOM 643 O O . VAL A 1 91 ? -4.735 5.081 8.070 1.00 80.06 91 VAL A O 1
ATOM 646 N N . ASN A 1 92 ? -4.552 3.470 9.622 1.00 67.50 92 ASN A N 1
ATOM 647 C CA . ASN A 1 92 ? -3.114 3.618 9.792 1.00 67.50 92 ASN A CA 1
ATOM 648 C C . ASN A 1 92 ? -2.410 2.684 8.800 1.00 67.50 92 ASN A C 1
ATOM 650 O O . ASN A 1 92 ? -1.796 1.697 9.198 1.00 67.50 92 ASN A O 1
ATOM 654 N N . ALA A 1 93 ? -2.538 2.962 7.502 1.00 61.09 93 ALA A N 1
ATOM 655 C CA . ALA A 1 93 ? -1.680 2.343 6.500 1.00 61.09 93 ALA A CA 1
ATOM 656 C C . ALA A 1 93 ? -0.390 3.169 6.441 1.00 61.09 93 ALA A C 1
ATOM 658 O O . ALA A 1 93 ? -0.401 4.315 5.991 1.00 61.09 93 ALA A O 1
ATOM 659 N N . ALA A 1 94 ? 0.715 2.631 6.956 1.00 54.44 94 ALA A N 1
ATOM 660 C CA . ALA A 1 94 ? 2.002 3.281 6.760 1.00 54.44 94 ALA A CA 1
ATOM 661 C C . ALA A 1 94 ? 2.360 3.161 5.267 1.00 54.44 94 ALA A C 1
ATOM 663 O O . ALA A 1 94 ? 2.347 2.044 4.747 1.00 54.44 94 ALA A O 1
ATOM 664 N N . PRO A 1 95 ? 2.688 4.257 4.552 1.00 47.56 95 PRO A N 1
ATOM 665 C CA . PRO A 1 95 ? 3.386 4.101 3.281 1.00 47.56 95 PRO A CA 1
ATOM 666 C C . PRO A 1 95 ? 4.654 3.306 3.582 1.00 47.56 95 PRO A C 1
ATOM 668 O O . PRO A 1 95 ? 5.260 3.524 4.632 1.00 47.56 95 PRO A O 1
ATOM 671 N N . ALA A 1 96 ? 5.024 2.357 2.721 1.00 48.56 96 ALA A N 1
ATOM 672 C CA . ALA A 1 96 ? 6.198 1.523 2.935 1.00 48.56 96 ALA A CA 1
ATOM 673 C C . ALA A 1 96 ? 7.421 2.439 3.105 1.00 48.56 96 ALA A C 1
ATOM 675 O O . ALA A 1 96 ? 7.971 2.951 2.130 1.00 48.56 96 ALA A O 1
ATOM 676 N N . SER A 1 97 ? 7.782 2.712 4.361 1.00 40.12 97 SER A N 1
ATOM 677 C CA . SER A 1 97 ? 8.811 3.674 4.714 1.00 40.12 97 SER A CA 1
ATOM 678 C C . SER A 1 97 ? 10.117 3.216 4.094 1.00 40.12 97 SER A C 1
ATOM 680 O O . SER A 1 97 ? 10.641 2.152 4.425 1.00 40.12 97 SER A O 1
ATOM 682 N N . VAL A 1 98 ? 10.628 4.043 3.185 1.00 40.28 98 VAL A N 1
ATOM 683 C CA . VAL A 1 98 ? 12.015 4.021 2.738 1.00 40.28 98 VAL A CA 1
ATOM 684 C C . VAL A 1 98 ? 12.876 4.137 3.996 1.00 40.28 98 VAL A C 1
ATOM 686 O O . VAL A 1 98 ? 12.874 5.176 4.656 1.00 40.28 98 VAL A O 1
ATOM 689 N N . LYS A 1 99 ? 13.531 3.039 4.374 1.00 33.94 99 LYS A N 1
ATOM 690 C CA . LYS A 1 99 ? 14.578 3.023 5.396 1.00 33.94 99 LYS A CA 1
ATOM 691 C C . LYS A 1 99 ? 15.939 3.182 4.739 1.00 33.94 99 LYS A C 1
ATOM 693 O O . LYS A 1 99 ? 16.112 2.620 3.636 1.00 33.94 99 LYS A O 1
#

Foldseek 3Di:
DDDDDDDPPPPPPPPPPPPPPQDADDQDLPVAPLVDLVSLAVVLVSQLVRLPVRQPQDDPVPPVSNVVSLVSSLVSSVVVQVVCVVVVGHHPNDSPDDD

Sequence (99 aa):
MKKFAIIAAVAAAVAAVPAAAQESTQIYFGDLDVASATGAHVLGERLEAGAATVCARPDTRDLKGMAA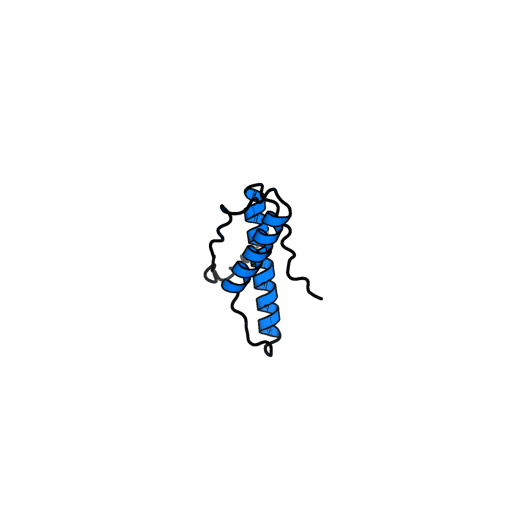WQECKNAAITSGVEQLASQGINVNAAPASVK

Radius of gyration: 20.81 Å; chains: 1; bounding box: 36×64×52 Å